Protein AF-A0A7S1MGS0-F1 (afdb_monomer_lite)

Secondary structure (DSSP, 8-state):
-PPTTEE--SSSPPEEPTTEE-SSTT----EE-TTTS-GGGEETBEEPTTEESGGG-EEPTTEEEETTEEEEPPPHHHHHHHHHHHHHHHHHHHHHHHHHHHHHHHHH-TT----SHHHHHHHHHHH--

Radius of gyration: 29.84 Å; chains: 1; bounding box: 66×18×78 Å

Organism: Neobodo designis (NCBI:txid312471)

Structure (mmCIF, N/CA/C/O backbone):
data_AF-A0A7S1MGS0-F1
#
_entry.id   AF-A0A7S1MGS0-F1
#
loop_
_atom_site.group_PDB
_atom_site.id
_atom_site.type_symbol
_atom_site.label_atom_id
_atom_site.label_alt_id
_atom_site.label_comp_id
_atom_site.label_asym_id
_atom_site.label_entity_id
_atom_site.label_seq_id
_atom_site.pdbx_PDB_ins_code
_atom_site.Cartn_x
_atom_site.Cartn_y
_atom_site.Cartn_z
_atom_site.occupancy
_atom_site.B_iso_or_equiv
_atom_site.auth_seq_id
_atom_site.auth_comp_id
_atom_site.auth_asym_id
_atom_site.auth_atom_id
_atom_site.pdbx_PDB_model_num
ATOM 1 N N . PRO A 1 1 ? 18.667 -0.341 -32.021 1.00 80.25 1 PRO A N 1
ATOM 2 C CA . PRO A 1 1 ? 17.885 0.813 -31.509 1.00 80.25 1 PRO A CA 1
ATOM 3 C C . PRO A 1 1 ? 17.299 0.430 -30.146 1.00 80.25 1 PRO A C 1
ATOM 5 O O . PRO A 1 1 ? 16.907 -0.726 -30.005 1.00 80.25 1 PRO A O 1
ATOM 8 N N . CYS A 1 2 ? 17.305 1.329 -29.156 1.00 85.12 2 CYS A N 1
ATOM 9 C CA . CYS A 1 2 ? 16.730 1.042 -27.835 1.00 85.12 2 CYS A CA 1
ATOM 10 C C . CYS A 1 2 ? 15.189 1.094 -27.918 1.00 85.12 2 CYS A C 1
ATOM 12 O O . CYS A 1 2 ? 14.675 1.986 -28.602 1.00 85.12 2 CYS A O 1
ATOM 14 N N . PRO A 1 3 ? 14.449 0.146 -27.312 1.00 89.06 3 PRO A N 1
ATOM 15 C CA . PRO A 1 3 ? 12.988 0.187 -27.295 1.00 89.06 3 PRO A CA 1
ATOM 16 C C . PRO A 1 3 ? 12.473 1.408 -26.512 1.00 89.06 3 PRO A C 1
ATOM 18 O O . PRO A 1 3 ? 13.163 1.896 -25.615 1.00 89.06 3 PRO A O 1
ATOM 21 N N . PRO A 1 4 ? 11.266 1.907 -26.829 1.00 89.75 4 PRO A N 1
ATOM 22 C CA . PRO A 1 4 ? 10.669 3.022 -26.102 1.00 89.75 4 PRO A CA 1
ATOM 23 C C . PRO A 1 4 ? 10.489 2.664 -24.622 1.00 89.75 4 PRO A C 1
ATOM 25 O O . PRO A 1 4 ? 10.052 1.561 -24.302 1.00 89.75 4 PRO A O 1
ATOM 28 N N . HIS A 1 5 ? 10.833 3.600 -23.735 1.00 88.69 5 HIS A N 1
ATOM 29 C CA . HIS A 1 5 ? 10.802 3.441 -22.273 1.00 88.69 5 HIS A CA 1
ATOM 30 C C . HIS A 1 5 ? 11.749 2.380 -21.691 1.00 88.69 5 HIS A C 1
ATOM 32 O O . HIS A 1 5 ? 11.647 2.023 -20.514 1.00 88.69 5 HIS A O 1
ATOM 38 N N . GLY A 1 6 ? 12.691 1.893 -22.503 1.00 88.69 6 GLY A N 1
ATOM 39 C CA . GLY A 1 6 ? 13.809 1.071 -22.065 1.00 88.69 6 GLY A CA 1
ATOM 40 C C . GLY A 1 6 ? 15.084 1.899 -21.915 1.00 88.69 6 GLY A C 1
ATOM 41 O O . GLY A 1 6 ? 15.401 2.734 -22.758 1.00 88.69 6 GLY A O 1
ATOM 42 N N . VAL A 1 7 ? 15.851 1.630 -20.863 1.00 89.62 7 VAL A N 1
ATOM 43 C CA . VAL A 1 7 ? 17.191 2.183 -20.652 1.00 89.62 7 VAL A CA 1
ATOM 44 C C . VAL A 1 7 ? 18.217 1.169 -21.155 1.00 89.62 7 VAL A C 1
ATOM 46 O O . VAL A 1 7 ? 18.286 0.041 -20.661 1.00 89.62 7 VAL A O 1
ATOM 49 N N . CYS A 1 8 ? 19.011 1.584 -22.144 1.00 87.94 8 CYS A N 1
ATOM 50 C CA . CYS A 1 8 ? 20.106 0.803 -22.714 1.00 87.94 8 CYS A CA 1
ATOM 51 C C . CYS A 1 8 ? 21.448 1.422 -22.299 1.00 87.94 8 CYS A C 1
ATOM 53 O O . CYS A 1 8 ? 21.906 2.387 -22.904 1.00 87.94 8 CYS A O 1
ATOM 55 N N . ASP A 1 9 ? 22.086 0.856 -21.281 1.00 85.94 9 ASP A N 1
ATOM 56 C CA . ASP A 1 9 ? 23.393 1.270 -20.746 1.00 85.94 9 ASP A CA 1
ATOM 57 C C . ASP A 1 9 ? 24.587 0.605 -21.464 1.00 85.94 9 ASP A C 1
ATOM 59 O O . ASP A 1 9 ? 25.740 0.787 -21.080 1.00 85.94 9 ASP A O 1
ATOM 63 N N . GLY A 1 10 ? 24.318 -0.169 -22.523 1.00 82.88 10 GLY A N 1
ATOM 64 C CA . GLY A 1 10 ? 25.321 -0.952 -23.248 1.00 82.88 10 GLY A CA 1
ATOM 65 C C . GLY A 1 10 ? 25.593 -2.329 -22.637 1.00 82.88 10 GLY A C 1
ATOM 66 O O . GLY A 1 10 ? 26.413 -3.075 -23.171 1.00 82.88 10 GLY A O 1
ATOM 67 N N . THR A 1 11 ? 24.899 -2.696 -21.555 1.00 83.81 11 THR A N 1
ATOM 68 C CA . THR A 1 11 ? 24.926 -4.054 -21.005 1.00 83.81 11 THR A CA 1
ATOM 69 C C . THR A 1 11 ? 23.938 -4.975 -21.728 1.00 83.81 11 THR A C 1
ATOM 71 O O . THR A 1 11 ? 23.123 -4.555 -22.550 1.00 83.81 11 THR A O 1
ATOM 74 N N . THR A 1 12 ? 23.984 -6.269 -21.403 1.00 81.62 12 THR A N 1
ATOM 75 C CA . THR A 1 12 ? 22.995 -7.257 -21.867 1.00 81.62 12 THR A CA 1
ATOM 76 C C . THR A 1 12 ? 21.658 -7.141 -21.121 1.00 81.62 12 THR A C 1
ATOM 78 O O . THR A 1 12 ? 20.698 -7.830 -21.469 1.00 81.62 12 THR A O 1
ATOM 81 N N . SER A 1 13 ? 21.579 -6.314 -20.070 1.00 81.12 13 SER A N 1
ATOM 82 C CA . SER A 1 13 ? 20.365 -6.140 -19.280 1.00 81.12 13 SER A CA 1
ATOM 83 C C . SER A 1 13 ? 19.584 -4.930 -19.776 1.00 81.12 13 SER A C 1
ATOM 85 O O . SER A 1 13 ? 20.079 -3.811 -19.786 1.00 81.12 13 SER A O 1
ATOM 87 N N . LEU A 1 14 ? 18.346 -5.161 -20.197 1.00 86.88 14 LEU A N 1
ATOM 88 C CA . LEU A 1 14 ? 17.430 -4.082 -20.533 1.00 86.88 14 LEU A CA 1
ATOM 89 C C . LEU A 1 14 ? 16.686 -3.668 -19.262 1.00 86.88 14 LEU A C 1
ATOM 91 O O . LEU A 1 14 ? 16.039 -4.516 -18.640 1.00 86.88 14 LEU A O 1
ATOM 95 N N . GLN A 1 15 ? 16.782 -2.398 -18.877 1.00 87.81 15 GLN A N 1
ATOM 96 C CA . GLN A 1 15 ? 16.080 -1.835 -17.719 1.00 87.81 15 GLN A CA 1
ATOM 97 C C . GLN A 1 15 ? 14.880 -1.013 -18.192 1.00 87.81 15 GLN A C 1
ATOM 99 O O . GLN A 1 15 ? 14.914 -0.468 -19.292 1.00 87.81 15 GLN A O 1
ATOM 104 N N . ALA A 1 16 ? 13.814 -0.928 -17.395 1.00 89.62 16 ALA A N 1
ATOM 105 C CA . ALA A 1 16 ? 12.737 0.018 -17.693 1.00 89.62 16 ALA A CA 1
ATOM 106 C C . ALA A 1 16 ? 13.088 1.412 -17.167 1.00 89.62 16 ALA A C 1
ATOM 108 O O . ALA A 1 16 ? 13.780 1.543 -16.154 1.00 89.62 16 ALA A O 1
ATOM 109 N N . GLU A 1 17 ? 12.564 2.446 -17.810 1.00 89.81 17 GLU A N 1
ATOM 110 C CA . GLU A 1 17 ? 12.544 3.788 -17.235 1.00 89.81 17 GLU A CA 1
ATOM 111 C C . GLU A 1 17 ? 11.716 3.823 -15.929 1.00 89.81 17 GLU A C 1
ATOM 113 O O . GLU A 1 17 ? 10.783 3.027 -15.755 1.00 89.81 17 GLU A O 1
ATOM 118 N N . PRO A 1 18 ? 12.022 4.740 -14.991 1.00 87.88 18 PRO A N 1
ATOM 119 C CA . PRO A 1 18 ? 11.191 4.960 -13.808 1.00 87.88 18 PRO A CA 1
ATOM 120 C C . PRO A 1 18 ? 9.725 5.227 -14.189 1.00 87.88 18 PRO A C 1
ATOM 122 O O . PRO A 1 18 ? 9.453 5.991 -15.114 1.00 87.88 18 PRO A O 1
ATOM 125 N N . GLY A 1 19 ? 8.777 4.597 -13.490 1.00 88.69 19 GLY A N 1
ATOM 126 C CA . GLY A 1 19 ? 7.346 4.695 -13.811 1.00 88.69 19 GLY A CA 1
ATOM 127 C C . GLY A 1 19 ? 6.839 3.719 -14.880 1.00 88.69 19 GLY A C 1
ATOM 128 O O . GLY A 1 19 ? 5.644 3.740 -15.199 1.00 88.69 19 GLY A O 1
ATOM 129 N N . TYR A 1 20 ? 7.707 2.845 -15.402 1.00 90.62 20 TYR A N 1
ATOM 130 C CA . TYR A 1 20 ? 7.343 1.779 -16.332 1.00 90.62 20 TYR A CA 1
ATOM 131 C C . TYR A 1 20 ? 7.629 0.389 -15.757 1.00 90.62 20 TYR A C 1
ATOM 133 O O . TYR A 1 20 ? 8.646 0.136 -15.112 1.00 90.62 20 TYR A O 1
ATOM 141 N N . TRP A 1 21 ? 6.712 -0.532 -16.035 1.00 91.44 21 TRP A N 1
ATOM 142 C CA . TRP A 1 21 ? 6.739 -1.935 -15.646 1.00 91.44 21 TRP A CA 1
ATOM 143 C C . TRP A 1 21 ? 6.866 -2.835 -16.874 1.00 91.44 21 TRP A C 1
ATOM 145 O O . TRP A 1 21 ? 6.412 -2.491 -17.970 1.00 91.44 21 TRP A O 1
ATOM 155 N N . ARG A 1 22 ? 7.433 -4.027 -16.681 1.00 90.44 22 ARG A N 1
ATOM 156 C CA . ARG A 1 22 ? 7.499 -5.069 -17.708 1.00 90.44 22 ARG A CA 1
ATOM 157 C C . ARG A 1 22 ? 7.216 -6.448 -17.123 1.00 90.44 22 ARG A C 1
ATOM 159 O O . ARG A 1 22 ? 7.528 -6.717 -15.970 1.00 90.44 22 ARG A O 1
ATOM 166 N N . SER A 1 23 ? 6.708 -7.350 -17.956 1.00 87.38 23 SER A N 1
ATOM 167 C CA . SER A 1 23 ? 6.374 -8.722 -17.548 1.00 87.38 23 SER A CA 1
ATOM 168 C C . SER A 1 23 ? 7.588 -9.592 -17.227 1.00 87.38 23 SER A C 1
ATOM 170 O O . SER A 1 23 ? 7.481 -10.539 -16.453 1.00 87.38 23 SER A O 1
ATOM 172 N N . GLY A 1 24 ? 8.749 -9.293 -17.811 1.00 85.31 24 GLY A N 1
ATOM 173 C CA . GLY A 1 24 ? 9.949 -10.085 -17.588 1.00 85.31 24 GLY A CA 1
ATOM 174 C C . GLY A 1 24 ? 11.208 -9.476 -18.186 1.00 85.31 24 GLY A C 1
ATOM 175 O O . GLY A 1 24 ? 11.162 -8.514 -18.954 1.00 85.31 24 GLY A O 1
ATOM 176 N N . SER A 1 25 ? 12.350 -10.086 -17.863 1.00 84.06 25 SER A N 1
ATOM 177 C CA . SER A 1 25 ? 13.685 -9.581 -18.211 1.00 84.06 25 SER A CA 1
ATOM 178 C C . SER A 1 25 ? 13.984 -9.510 -19.713 1.00 84.06 25 SER A C 1
ATOM 180 O O . SER A 1 25 ? 14.873 -8.768 -20.130 1.00 84.06 25 SER A O 1
ATOM 182 N N . ARG A 1 26 ? 13.224 -10.256 -20.522 1.00 85.56 26 ARG A N 1
ATOM 183 C CA . ARG A 1 26 ? 13.338 -10.317 -21.988 1.00 85.56 26 ARG A CA 1
ATOM 184 C C . ARG A 1 26 ? 12.222 -9.572 -22.728 1.00 85.56 26 ARG A C 1
ATOM 186 O O . ARG A 1 26 ? 12.255 -9.527 -23.952 1.00 85.56 26 ARG A O 1
ATOM 193 N N . SER A 1 27 ? 11.234 -9.027 -22.013 1.00 87.38 27 SER A N 1
ATOM 194 C CA . SER A 1 27 ? 10.171 -8.235 -22.638 1.00 87.38 27 SER A CA 1
ATOM 195 C C . SER A 1 27 ? 10.749 -6.927 -23.170 1.00 87.38 27 SER A C 1
ATOM 197 O O . SER A 1 27 ? 11.462 -6.232 -22.443 1.00 87.38 27 SER A O 1
ATOM 199 N N . LEU A 1 28 ? 10.423 -6.607 -24.424 1.00 87.38 28 LEU A N 1
ATOM 200 C CA . LEU A 1 28 ? 10.706 -5.314 -25.056 1.00 87.38 28 LEU A CA 1
ATOM 201 C C . LEU A 1 28 ? 9.507 -4.359 -24.974 1.00 87.38 28 LEU A C 1
ATOM 203 O O . LEU A 1 28 ? 9.598 -3.220 -25.424 1.00 87.38 28 LEU A O 1
ATOM 207 N N . GLU A 1 29 ? 8.393 -4.830 -24.412 1.00 90.06 29 GLU A N 1
ATOM 208 C CA . GLU A 1 29 ? 7.218 -4.017 -24.137 1.00 90.06 29 GLU A CA 1
ATOM 209 C C . GLU A 1 29 ? 7.249 -3.511 -22.698 1.00 90.06 29 GLU A C 1
ATOM 211 O O . GLU A 1 29 ? 7.429 -4.289 -21.750 1.00 90.06 29 GLU A O 1
ATOM 216 N N . PHE A 1 30 ? 7.029 -2.206 -22.569 1.00 90.69 30 PHE A N 1
ATOM 217 C CA . PHE A 1 30 ? 6.981 -1.476 -21.314 1.00 90.69 30 PHE A CA 1
ATOM 218 C C . PHE A 1 30 ? 5.617 -0.817 -21.167 1.00 90.69 30 PHE A C 1
ATOM 220 O O . PHE A 1 30 ? 5.103 -0.195 -22.096 1.00 90.69 30 PHE A O 1
ATOM 227 N N . TYR A 1 31 ? 5.042 -0.941 -19.979 1.00 90.25 31 TYR A N 1
ATOM 228 C CA . TYR A 1 31 ? 3.728 -0.412 -19.650 1.00 90.25 31 TYR A CA 1
ATOM 229 C C . TYR A 1 31 ? 3.866 0.611 -18.535 1.00 90.25 31 TYR A C 1
ATOM 231 O O . TYR A 1 31 ? 4.565 0.356 -17.559 1.00 90.25 31 TYR A O 1
ATOM 239 N N . SER A 1 32 ? 3.175 1.747 -18.637 1.00 89.62 32 SER A N 1
ATOM 240 C CA . SER A 1 32 ? 3.145 2.700 -17.526 1.00 89.62 32 SER A CA 1
ATOM 241 C C . SER A 1 32 ? 2.492 2.060 -16.300 1.00 89.62 32 SER A C 1
ATOM 243 O O . SER A 1 32 ? 1.477 1.360 -16.416 1.00 89.62 32 SER A O 1
ATOM 245 N N . CYS A 1 33 ? 3.061 2.305 -15.126 1.00 86.56 33 CYS A N 1
ATOM 246 C CA . CYS A 1 33 ? 2.520 1.835 -13.849 1.00 86.56 33 CYS A CA 1
ATOM 247 C C . CYS A 1 33 ? 1.271 2.624 -13.430 1.00 86.56 33 CYS A C 1
ATOM 249 O O . CYS A 1 33 ? 0.417 2.131 -12.697 1.00 86.56 33 CYS A O 1
ATOM 251 N N . GLN A 1 34 ? 1.097 3.816 -13.998 1.00 85.25 34 GLN A N 1
ATOM 252 C CA . GLN A 1 34 ? -0.096 4.630 -13.835 1.00 85.25 34 GLN A CA 1
ATOM 253 C C . GLN A 1 34 ? -1.090 4.347 -14.974 1.00 85.25 34 GLN A C 1
ATOM 255 O O . GLN A 1 34 ? -0.663 4.208 -16.124 1.00 85.25 34 GLN A O 1
ATOM 260 N N . PRO A 1 35 ? -2.418 4.289 -14.743 1.00 74.69 35 PRO A N 1
ATOM 261 C CA . PRO A 1 35 ? -3.179 3.951 -13.523 1.00 74.69 35 PRO A CA 1
ATOM 262 C C . PRO A 1 35 ? -3.280 2.413 -13.313 1.00 74.69 35 PRO A C 1
ATOM 264 O O . PRO A 1 35 ? -3.093 1.683 -14.298 1.00 74.69 35 PRO A O 1
ATOM 267 N N . PRO A 1 36 ? -3.637 1.891 -12.108 1.00 73.38 36 PRO A N 1
ATOM 268 C CA . PRO A 1 36 ? -4.408 2.537 -11.025 1.00 73.38 36 PRO A CA 1
ATOM 269 C C . PRO A 1 36 ? -3.609 3.118 -9.844 1.00 73.38 36 PRO A C 1
ATOM 271 O O . PRO A 1 36 ? -4.219 3.763 -8.992 1.00 73.38 36 PRO A O 1
ATOM 274 N N . HIS A 1 37 ? -2.295 2.904 -9.777 1.00 82.44 37 HIS A N 1
ATOM 275 C CA . HIS A 1 37 ? -1.430 3.437 -8.717 1.00 82.44 37 HIS A CA 1
ATOM 276 C C . HIS A 1 37 ? -0.530 4.562 -9.241 1.00 82.44 37 HIS A C 1
ATOM 278 O O . HIS A 1 37 ? -0.572 4.899 -10.427 1.00 82.44 37 HIS A O 1
ATOM 284 N N . SER A 1 38 ? 0.248 5.185 -8.354 1.00 82.38 38 SER A N 1
ATOM 285 C CA . SER A 1 38 ? 1.232 6.201 -8.739 1.00 82.38 38 SER A CA 1
ATOM 286 C C . SER A 1 38 ? 2.352 5.602 -9.599 1.00 82.38 38 SER A C 1
ATOM 288 O O . SER A 1 38 ? 2.641 4.405 -9.528 1.00 82.38 38 SER A O 1
ATOM 290 N N . ALA A 1 39 ? 3.023 6.433 -10.401 1.00 82.50 39 ALA A N 1
ATOM 291 C CA . ALA A 1 39 ? 4.232 6.036 -11.131 1.00 82.50 39 ALA A CA 1
ATOM 292 C C . ALA A 1 39 ? 5.334 5.477 -10.201 1.00 82.50 39 ALA A C 1
ATOM 294 O O . ALA A 1 39 ? 6.124 4.641 -10.625 1.00 82.50 39 ALA A O 1
ATOM 295 N N . ASP A 1 40 ? 5.322 5.855 -8.919 1.00 85.19 40 ASP A N 1
ATOM 296 C CA . ASP A 1 40 ? 6.252 5.367 -7.893 1.00 85.19 40 ASP A CA 1
ATOM 297 C C . ASP A 1 40 ? 5.963 3.933 -7.409 1.00 85.19 40 ASP A C 1
ATOM 299 O O . ASP A 1 40 ? 6.724 3.386 -6.607 1.00 85.19 40 ASP A O 1
ATOM 303 N N . SER A 1 41 ? 4.884 3.299 -7.883 1.00 86.06 41 SER A N 1
ATOM 304 C CA . SER A 1 41 ? 4.568 1.889 -7.590 1.00 86.06 41 SER A CA 1
ATOM 305 C C . SER A 1 41 ? 5.562 0.901 -8.210 1.00 86.06 41 SER A C 1
ATOM 307 O O . SER A 1 41 ? 5.597 -0.268 -7.821 1.00 86.06 41 SER A O 1
ATOM 309 N N . CYS A 1 42 ? 6.399 1.350 -9.149 1.00 87.94 42 CYS A N 1
ATOM 310 C CA . CYS A 1 42 ? 7.378 0.518 -9.829 1.00 87.94 42 CYS A CA 1
ATOM 311 C C . CYS A 1 42 ? 8.713 1.245 -10.039 1.00 87.94 42 CYS A C 1
ATOM 313 O O . CYS A 1 42 ? 8.771 2.453 -10.272 1.00 87.94 42 CYS A O 1
ATOM 315 N N . VAL A 1 43 ? 9.808 0.488 -9.993 1.00 87.06 43 VAL A N 1
ATOM 316 C CA . VAL A 1 43 ? 11.167 0.990 -10.217 1.00 87.06 43 VAL A CA 1
ATOM 317 C C . VAL A 1 43 ? 11.898 0.026 -11.142 1.00 87.06 43 VAL A C 1
ATOM 319 O O . VAL A 1 43 ? 11.900 -1.183 -10.915 1.00 87.06 43 VAL A O 1
ATOM 322 N N . ALA A 1 44 ? 12.511 0.561 -12.200 1.00 84.81 44 ALA A N 1
ATOM 323 C CA . ALA A 1 44 ? 13.309 -0.195 -13.170 1.00 84.81 44 ALA A CA 1
ATOM 324 C C . ALA A 1 44 ? 12.596 -1.420 -13.791 1.00 84.81 44 ALA A C 1
ATOM 326 O O . ALA A 1 44 ? 13.231 -2.391 -14.205 1.00 84.81 44 ALA A O 1
ATOM 327 N N . GLY A 1 45 ? 11.264 -1.392 -13.886 1.00 84.81 45 GLY A N 1
ATOM 328 C CA . GLY A 1 45 ? 10.485 -2.478 -14.481 1.00 84.81 45 GLY A CA 1
ATOM 329 C C . GLY A 1 45 ? 9.968 -3.512 -13.486 1.00 84.81 45 GLY A C 1
ATOM 330 O O . GLY A 1 45 ? 9.257 -4.420 -13.908 1.00 84.81 45 GLY A O 1
ATOM 331 N N . ALA A 1 46 ? 10.301 -3.380 -12.200 1.00 86.75 46 ALA A N 1
ATOM 332 C CA . ALA A 1 46 ? 9.821 -4.229 -11.114 1.00 86.75 46 ALA A CA 1
ATOM 333 C C . ALA A 1 46 ? 8.879 -3.455 -10.183 1.00 86.75 46 ALA A C 1
ATOM 335 O O . ALA A 1 46 ? 8.914 -2.225 -10.131 1.00 86.75 46 ALA A O 1
ATOM 336 N N . CYS A 1 47 ? 8.037 -4.177 -9.447 1.00 88.38 47 CYS A N 1
ATOM 337 C CA . CYS A 1 47 ? 7.159 -3.565 -8.457 1.00 88.38 47 CYS A CA 1
ATOM 338 C C . CYS A 1 47 ? 7.925 -3.173 -7.202 1.00 88.38 47 CYS A C 1
ATOM 340 O O . CYS A 1 47 ? 8.837 -3.877 -6.766 1.00 88.38 47 CYS A O 1
ATOM 342 N N . LYS A 1 48 ? 7.553 -2.022 -6.644 1.00 90.19 48 LYS A N 1
ATOM 343 C CA . LYS A 1 48 ? 8.033 -1.573 -5.344 1.00 90.19 48 LYS A CA 1
ATOM 344 C C . LYS A 1 48 ? 7.464 -2.482 -4.253 1.00 90.19 48 LYS A C 1
ATOM 346 O O . LYS A 1 48 ? 6.436 -3.130 -4.440 1.00 90.19 48 LYS A O 1
ATOM 351 N N . GLU A 1 49 ? 8.134 -2.511 -3.109 1.00 89.69 49 GLU A N 1
ATOM 352 C CA . GLU A 1 49 ? 7.644 -3.208 -1.922 1.00 89.69 49 GLU A CA 1
ATOM 353 C C . GLU A 1 49 ? 6.198 -2.802 -1.591 1.00 89.69 49 GLU A C 1
ATOM 355 O O . GLU A 1 49 ? 5.845 -1.621 -1.648 1.00 89.69 49 GLU A O 1
ATOM 360 N N . GLY A 1 50 ? 5.361 -3.796 -1.290 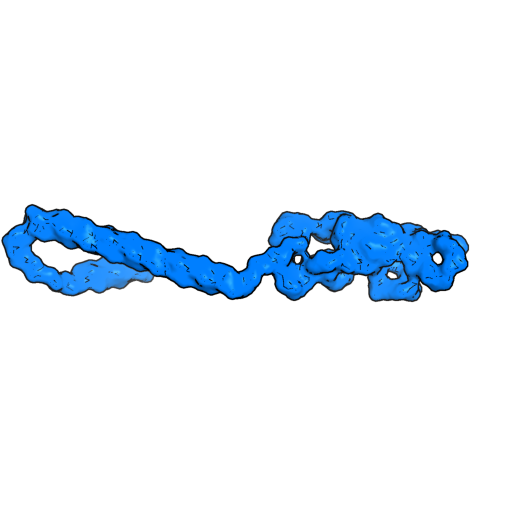1.00 89.06 50 GLY A N 1
ATOM 361 C CA . GLY A 1 50 ? 3.930 -3.610 -1.052 1.00 89.06 50 GLY A CA 1
ATOM 362 C C . GLY A 1 50 ? 3.047 -3.645 -2.301 1.00 89.06 50 GLY A C 1
ATOM 363 O O . GLY A 1 50 ? 1.825 -3.594 -2.165 1.00 89.06 50 GLY A O 1
ATOM 364 N N . TYR A 1 51 ? 3.625 -3.777 -3.499 1.00 91.44 51 TYR A N 1
ATOM 365 C CA . TYR A 1 51 ? 2.894 -3.908 -4.760 1.00 91.44 51 TYR A CA 1
ATOM 366 C C . TYR A 1 51 ? 3.255 -5.209 -5.482 1.00 91.44 51 TYR A C 1
ATOM 368 O O . TYR A 1 51 ? 4.406 -5.643 -5.497 1.00 91.44 51 TYR A O 1
ATOM 376 N N . GLU A 1 52 ? 2.274 -5.805 -6.146 1.00 90.75 52 GLU A N 1
ATOM 377 C CA . GLU A 1 52 ? 2.407 -7.040 -6.907 1.00 90.75 52 GLU A CA 1
ATOM 378 C C . GLU A 1 52 ? 1.502 -7.051 -8.152 1.00 90.75 52 GLU A C 1
ATOM 380 O O . GLU A 1 52 ? 0.737 -6.122 -8.431 1.00 90.75 52 GLU A O 1
ATOM 385 N N . GLY A 1 53 ? 1.610 -8.125 -8.934 1.00 88.38 53 GLY A N 1
ATOM 386 C CA . GLY A 1 53 ? 0.809 -8.325 -10.137 1.00 88.38 53 GLY A CA 1
ATOM 387 C C . GLY A 1 53 ? 1.299 -7.546 -11.361 1.00 88.38 53 GLY A C 1
ATOM 388 O O . GLY A 1 53 ? 2.348 -6.897 -11.372 1.00 88.38 53 GLY A O 1
ATOM 389 N N . ALA A 1 54 ? 0.531 -7.652 -12.446 1.00 87.62 54 ALA A N 1
ATOM 390 C CA . ALA A 1 54 ? 0.854 -6.975 -13.694 1.00 87.62 54 ALA A CA 1
ATOM 391 C C . ALA A 1 54 ? 0.733 -5.457 -13.522 1.00 87.62 54 ALA A C 1
ATOM 393 O O . ALA A 1 54 ? -0.263 -4.968 -12.994 1.00 87.62 54 ALA A O 1
ATOM 394 N N . ARG A 1 55 ? 1.745 -4.709 -13.975 1.00 89.00 55 ARG A N 1
ATOM 395 C CA . ARG A 1 55 ? 1.817 -3.244 -13.815 1.00 89.00 55 ARG A CA 1
ATOM 396 C C . ARG A 1 55 ? 1.718 -2.776 -12.356 1.00 89.00 55 ARG A C 1
ATOM 398 O O . ARG A 1 55 ? 1.340 -1.634 -12.123 1.00 89.00 55 ARG A O 1
ATOM 405 N N . CYS A 1 56 ? 2.037 -3.647 -11.393 1.00 89.38 56 CYS A N 1
ATOM 406 C CA . CYS A 1 56 ? 1.971 -3.337 -9.963 1.00 89.38 56 CYS A CA 1
ATOM 407 C C . CYS A 1 56 ? 0.576 -2.865 -9.530 1.00 89.38 56 CYS A C 1
ATOM 409 O O . CYS A 1 56 ? 0.434 -1.969 -8.704 1.00 89.38 56 CYS A O 1
ATOM 411 N N . SER A 1 57 ? -0.463 -3.438 -10.152 1.00 87.94 57 SER A N 1
ATOM 412 C CA . SER A 1 57 ? -1.859 -3.034 -9.971 1.00 87.94 57 SER A CA 1
ATOM 413 C C . SER A 1 57 ? -2.529 -3.627 -8.729 1.00 87.94 57 SER A C 1
ATOM 415 O O . SER A 1 57 ? -3.720 -3.399 -8.521 1.00 87.94 57 SER A O 1
ATOM 417 N N . VAL A 1 58 ? -1.819 -4.464 -7.974 1.00 89.69 58 VAL A N 1
ATOM 418 C CA . VAL A 1 58 ? -2.329 -5.188 -6.808 1.00 89.69 58 VAL A CA 1
ATOM 419 C C . VAL A 1 58 ? -1.437 -4.856 -5.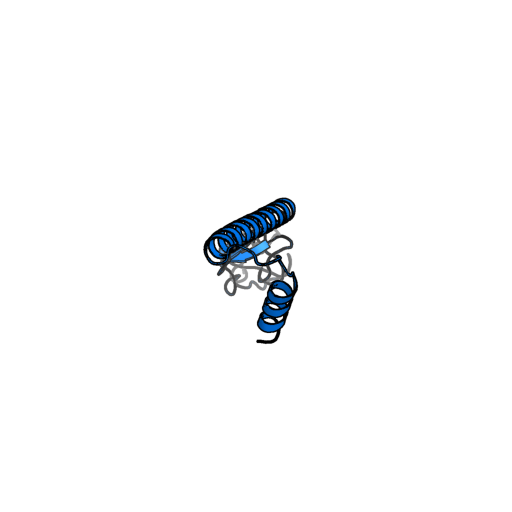614 1.00 89.69 58 VAL A C 1
ATOM 421 O O . VAL A 1 58 ? -0.231 -4.697 -5.775 1.00 89.69 58 VAL A O 1
ATOM 424 N N . CYS A 1 59 ? -2.019 -4.721 -4.423 1.00 90.75 59 CYS A N 1
ATOM 425 C CA . CYS A 1 59 ? -1.233 -4.603 -3.198 1.00 90.75 59 CYS A CA 1
ATOM 426 C C . CYS A 1 59 ? -0.777 -5.994 -2.760 1.00 90.75 59 CYS A C 1
ATOM 428 O O . CYS A 1 59 ? -1.589 -6.917 -2.752 1.00 90.75 59 CYS A O 1
ATOM 430 N N . ALA A 1 60 ? 0.494 -6.125 -2.394 1.00 92.00 60 ALA A N 1
ATOM 431 C CA . ALA A 1 60 ? 1.046 -7.374 -1.888 1.00 92.00 60 ALA A CA 1
ATOM 432 C C . ALA A 1 60 ? 0.370 -7.801 -0.576 1.00 92.00 60 ALA A C 1
ATOM 434 O O . ALA A 1 60 ? -0.285 -7.003 0.103 1.00 92.00 60 ALA A O 1
ATOM 435 N N . GLU A 1 61 ? 0.552 -9.064 -0.197 1.00 88.75 61 GLU A N 1
ATOM 436 C CA . GLU A 1 61 ? 0.043 -9.581 1.072 1.00 88.75 61 GLU A CA 1
ATOM 437 C C . GLU A 1 61 ? 0.524 -8.722 2.256 1.00 88.75 61 GLU A C 1
ATOM 439 O O . GLU A 1 61 ? 1.691 -8.338 2.343 1.00 88.75 61 GLU A O 1
ATOM 444 N N . GLY A 1 62 ? -0.400 -8.373 3.153 1.00 86.44 62 GLY A N 1
ATOM 445 C CA . GLY A 1 62 ? -0.123 -7.457 4.260 1.00 86.44 62 GLY A CA 1
ATOM 446 C C . GLY A 1 62 ? -0.163 -5.972 3.890 1.00 86.44 62 GLY A C 1
ATOM 447 O O . GLY A 1 62 ? 0.118 -5.153 4.757 1.00 86.44 62 GLY A O 1
ATOM 448 N N . TYR A 1 63 ? -0.540 -5.594 2.663 1.00 90.38 63 TYR A N 1
ATOM 449 C CA . TYR A 1 63 ? -0.765 -4.203 2.257 1.00 90.38 63 TYR A CA 1
ATOM 450 C C . TYR A 1 63 ? -2.218 -3.975 1.819 1.00 90.38 63 TYR A C 1
ATOM 452 O O . TYR A 1 63 ? -2.819 -4.767 1.097 1.00 90.38 63 TYR A O 1
ATOM 460 N N . GLY A 1 64 ? -2.790 -2.850 2.241 1.00 86.94 64 GLY A N 1
ATOM 461 C CA . GLY A 1 64 ? -4.132 -2.399 1.892 1.00 86.94 64 GLY A CA 1
ATOM 462 C C . GLY A 1 64 ? -4.107 -1.139 1.030 1.00 86.94 64 GLY A C 1
ATOM 463 O O . GLY A 1 64 ? -3.185 -0.325 1.099 1.00 86.94 64 GLY A O 1
ATOM 464 N N . ARG A 1 65 ? -5.150 -0.945 0.219 1.00 87.06 65 ARG A N 1
ATOM 465 C CA . ARG A 1 65 ? -5.250 0.215 -0.674 1.00 87.06 65 ARG A CA 1
ATOM 466 C C . ARG A 1 65 ? -5.755 1.450 0.072 1.00 87.06 65 ARG A C 1
ATOM 468 O O . ARG A 1 65 ? -6.892 1.467 0.537 1.00 87.06 65 ARG A O 1
ATOM 475 N N . THR A 1 66 ? -4.952 2.509 0.081 1.00 86.19 66 THR A N 1
ATOM 476 C CA . THR A 1 66 ? -5.322 3.837 0.586 1.00 86.19 66 THR A CA 1
ATOM 477 C C . THR A 1 66 ? -5.187 4.853 -0.548 1.00 86.19 66 THR A C 1
ATOM 479 O O . THR A 1 66 ? -4.098 5.314 -0.879 1.00 86.19 66 THR A O 1
ATOM 482 N N . GLY A 1 67 ? -6.304 5.188 -1.202 1.00 85.19 67 GLY A N 1
ATOM 483 C CA . GLY A 1 67 ? -6.300 6.084 -2.364 1.00 85.19 67 GLY A CA 1
ATOM 484 C C . GLY A 1 67 ? -5.610 5.464 -3.586 1.00 85.19 67 GLY A C 1
ATOM 485 O O . GLY A 1 67 ? -6.132 4.509 -4.167 1.00 85.19 67 GLY A O 1
ATOM 486 N N . LEU A 1 68 ? -4.466 6.029 -3.987 1.00 85.06 68 LEU A N 1
ATOM 487 C CA . LEU A 1 68 ? -3.636 5.555 -5.107 1.00 85.06 68 LEU A CA 1
ATOM 488 C C . LEU A 1 68 ? -2.418 4.739 -4.652 1.00 85.06 68 LEU A C 1
ATOM 490 O O . LEU A 1 68 ? -1.668 4.260 -5.499 1.00 85.06 68 LEU A O 1
ATOM 494 N N . GLU A 1 69 ? -2.232 4.538 -3.348 1.00 87.44 69 GLU A N 1
ATOM 495 C CA . GLU A 1 69 ? -1.065 3.847 -2.797 1.00 87.44 69 GLU A CA 1
ATOM 496 C C . GLU A 1 69 ? -1.463 2.597 -2.005 1.00 87.44 69 GLU A C 1
ATOM 498 O O . GLU A 1 69 ? -2.561 2.504 -1.448 1.00 87.44 69 GLU A O 1
ATOM 503 N N . CYS A 1 70 ? -0.558 1.624 -1.975 1.00 89.25 70 CYS A N 1
ATOM 504 C CA . CYS A 1 70 ? -0.617 0.465 -1.096 1.00 89.25 70 CYS A CA 1
ATOM 505 C C . CYS A 1 70 ? 0.164 0.779 0.183 1.00 89.25 70 CYS A C 1
ATOM 507 O O . CYS A 1 70 ? 1.343 1.128 0.134 1.00 89.25 70 CYS A O 1
ATOM 509 N N . VAL A 1 71 ? -0.504 0.666 1.326 1.00 89.19 71 VAL A N 1
ATOM 510 C CA . VAL A 1 71 ? 0.049 0.944 2.657 1.00 89.19 71 VAL A CA 1
ATOM 511 C C . VAL A 1 71 ? 0.018 -0.344 3.465 1.00 89.19 71 VAL A C 1
ATOM 513 O O . VAL A 1 71 ? -0.946 -1.099 3.360 1.00 89.19 71 VAL A O 1
ATOM 516 N N . ALA A 1 72 ? 1.051 -0.598 4.267 1.00 88.88 72 ALA A N 1
ATOM 517 C CA . ALA A 1 72 ? 1.096 -1.775 5.126 1.00 88.88 72 ALA A CA 1
ATOM 518 C C . ALA A 1 72 ? -0.125 -1.808 6.061 1.00 88.88 72 ALA A C 1
ATOM 520 O O . ALA A 1 72 ? -0.477 -0.810 6.700 1.00 88.88 72 ALA A O 1
ATOM 521 N N . CYS A 1 73 ? -0.787 -2.956 6.121 1.00 84.81 73 CYS A N 1
ATOM 522 C CA . CYS A 1 73 ? -1.822 -3.227 7.096 1.00 84.81 73 CYS A CA 1
ATOM 523 C C . CYS A 1 73 ? -1.188 -3.257 8.495 1.00 84.81 73 CYS A C 1
ATOM 525 O O . CYS A 1 73 ? -0.092 -3.794 8.655 1.00 84.81 73 CYS A O 1
ATOM 527 N N . PRO A 1 74 ? -1.859 -2.700 9.516 1.00 79.94 74 PRO A N 1
ATOM 528 C CA . PRO A 1 74 ? -1.385 -2.823 10.887 1.00 79.94 74 PRO A CA 1
ATOM 529 C C . PRO A 1 74 ? -1.319 -4.300 11.289 1.00 79.94 74 PRO A C 1
ATOM 531 O O . PRO A 1 74 ? -2.187 -5.084 10.893 1.00 79.94 74 PRO A O 1
ATOM 534 N N . ASP A 1 75 ? -0.315 -4.657 12.092 1.00 78.94 75 ASP A N 1
ATOM 535 C CA . ASP A 1 75 ? -0.119 -6.033 12.544 1.00 78.94 75 ASP A CA 1
ATOM 536 C C . ASP A 1 75 ? -1.409 -6.600 13.164 1.00 78.94 75 ASP A C 1
ATOM 538 O O . ASP A 1 75 ? -2.078 -5.916 13.956 1.00 78.94 75 ASP A O 1
ATOM 542 N N . PRO A 1 76 ? -1.764 -7.863 12.864 1.00 68.50 76 PRO A N 1
ATOM 543 C CA . PRO A 1 76 ? -2.984 -8.485 13.379 1.00 68.50 76 PRO A CA 1
ATOM 544 C C . PRO A 1 76 ? -3.012 -8.510 14.915 1.00 68.50 76 PRO A C 1
ATOM 546 O O . PRO A 1 76 ? -4.087 -8.462 15.519 1.00 68.50 76 PRO A O 1
ATOM 549 N N . GLU A 1 77 ? -1.836 -8.509 15.550 1.00 70.88 77 GLU A N 1
ATOM 550 C CA . GLU A 1 77 ? -1.683 -8.434 17.001 1.00 70.88 77 GLU A CA 1
ATOM 551 C C . GLU A 1 77 ? -2.223 -7.124 17.594 1.00 70.88 77 GLU A C 1
ATOM 553 O O . GLU A 1 77 ? -2.929 -7.119 18.599 1.00 70.88 77 GLU A O 1
ATOM 558 N N . TRP A 1 78 ? -1.982 -5.994 16.937 1.00 72.75 78 TRP A N 1
ATOM 559 C CA . TRP A 1 78 ? -2.512 -4.712 17.397 1.00 72.75 78 TRP A CA 1
ATOM 560 C C . TRP A 1 78 ? -4.016 -4.588 17.162 1.00 72.75 78 TRP A C 1
ATOM 562 O O . TRP A 1 78 ? -4.722 -3.963 17.958 1.00 72.75 78 TRP A O 1
ATOM 572 N N . SER A 1 79 ? -4.520 -5.225 16.104 1.00 75.56 79 SER A N 1
ATOM 573 C CA . SER A 1 79 ? -5.942 -5.202 15.764 1.00 75.56 79 SER A CA 1
ATOM 574 C C . SER A 1 79 ? -6.802 -5.926 16.809 1.00 75.56 79 SER A C 1
ATOM 576 O O . SER A 1 79 ? -7.822 -5.383 17.241 1.00 75.56 79 SER A O 1
ATOM 578 N N . TRP A 1 80 ? -6.379 -7.103 17.298 1.00 80.62 80 TRP A N 1
ATOM 579 C CA . TRP A 1 80 ? -7.150 -7.821 18.326 1.00 80.62 80 TRP A CA 1
ATOM 580 C C . TRP A 1 80 ? -7.143 -7.091 19.671 1.00 80.62 80 TRP A C 1
ATOM 582 O O . TRP A 1 80 ? -8.178 -7.039 20.335 1.00 80.62 80 TRP A O 1
ATOM 592 N N . ILE A 1 81 ? -6.015 -6.484 20.055 1.00 85.94 81 ILE A N 1
ATOM 593 C CA . ILE A 1 81 ? -5.904 -5.712 21.300 1.00 85.94 81 ILE A CA 1
ATOM 594 C C . ILE A 1 81 ? -6.873 -4.531 21.265 1.00 85.94 81 ILE A C 1
ATOM 596 O O . ILE A 1 81 ? -7.650 -4.344 22.203 1.00 85.94 81 ILE A O 1
ATOM 600 N N . LEU A 1 82 ? -6.874 -3.764 20.169 1.00 86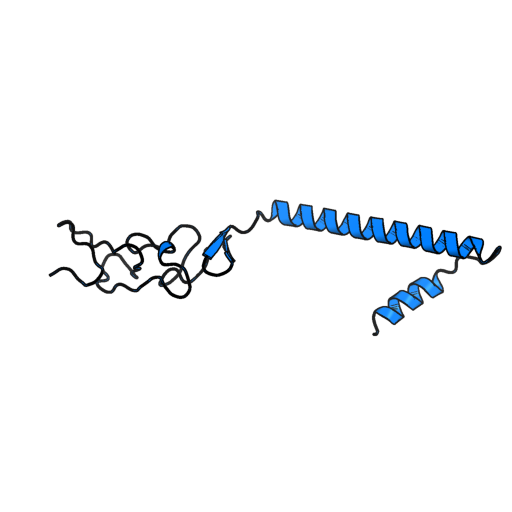.56 82 LEU A N 1
ATOM 601 C CA . LEU A 1 82 ? -7.806 -2.652 19.972 1.00 86.56 82 LEU A CA 1
ATOM 602 C C . LEU A 1 82 ? -9.261 -3.117 20.053 1.00 86.56 82 LEU A C 1
ATOM 604 O O . LEU A 1 82 ? -10.045 -2.517 20.785 1.00 86.56 82 LEU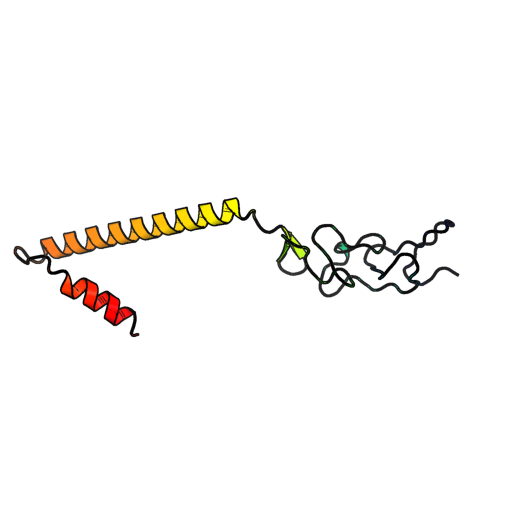 A O 1
ATOM 608 N N . LEU A 1 83 ? -9.605 -4.215 19.377 1.00 88.25 83 LEU A N 1
ATOM 609 C CA . LEU A 1 83 ? -10.957 -4.774 19.393 1.00 88.25 83 LEU A CA 1
ATOM 610 C C . LEU A 1 83 ? -11.395 -5.147 20.815 1.00 88.25 83 LEU A C 1
ATOM 612 O O . LEU A 1 83 ? -12.482 -4.757 21.246 1.00 88.25 83 LEU A O 1
ATOM 616 N N . VAL A 1 84 ? -10.545 -5.849 21.571 1.00 92.44 84 VAL A N 1
ATOM 617 C CA . VAL A 1 84 ? -10.839 -6.249 22.956 1.00 92.44 84 VAL A CA 1
ATOM 618 C C . VAL A 1 84 ? -11.000 -5.029 23.862 1.00 92.44 84 VAL A C 1
ATOM 620 O O . VAL A 1 84 ? -11.962 -4.961 24.628 1.00 92.44 84 VAL A O 1
ATOM 623 N N . ILE A 1 85 ? -10.115 -4.035 23.753 1.00 94.12 85 ILE A N 1
ATOM 624 C CA . ILE A 1 85 ? -10.205 -2.794 24.535 1.00 94.12 85 ILE A CA 1
ATOM 625 C C . ILE A 1 85 ? -11.507 -2.052 24.219 1.00 94.12 85 ILE A C 1
ATOM 627 O O . ILE A 1 85 ? -12.216 -1.638 25.139 1.00 94.12 85 ILE A O 1
ATOM 631 N N . THR A 1 86 ? -11.862 -1.912 22.939 1.00 93.31 86 THR A N 1
ATOM 632 C CA . THR A 1 86 ? -13.116 -1.272 22.527 1.00 93.31 86 THR A CA 1
ATOM 633 C C . THR A 1 86 ? -14.333 -2.036 23.052 1.00 93.31 86 THR A C 1
ATOM 635 O O . THR A 1 86 ? -15.259 -1.415 23.572 1.00 93.31 86 THR A O 1
ATOM 638 N N . ALA A 1 87 ? -14.325 -3.371 23.007 1.00 94.00 87 ALA A N 1
ATOM 639 C CA . ALA A 1 87 ? -15.410 -4.192 23.543 1.00 94.00 87 ALA A CA 1
ATOM 640 C C . ALA A 1 87 ? -15.581 -4.018 25.064 1.00 94.00 87 ALA A C 1
ATOM 642 O O . ALA A 1 87 ? -16.703 -3.833 25.543 1.00 94.00 87 ALA A O 1
ATOM 643 N N . ILE A 1 88 ? -14.480 -4.009 25.825 1.00 95.88 88 ILE A N 1
ATOM 644 C CA . ILE A 1 88 ? -14.496 -3.765 27.277 1.00 95.88 88 ILE A CA 1
ATOM 645 C C . ILE A 1 88 ? -15.012 -2.357 27.581 1.00 95.88 88 ILE A C 1
ATOM 647 O O . ILE A 1 88 ? -15.836 -2.187 28.480 1.00 95.88 88 ILE A O 1
ATOM 651 N N . PHE A 1 89 ? -14.571 -1.349 26.826 1.00 95.81 89 PHE A N 1
ATOM 652 C CA . PHE A 1 89 ? -15.025 0.028 26.999 1.00 95.81 89 PHE A CA 1
ATOM 653 C C . PHE A 1 89 ? -16.536 0.160 26.769 1.00 95.81 89 PHE A C 1
ATOM 655 O O . PHE A 1 89 ? -17.236 0.741 27.599 1.00 95.81 89 PHE A O 1
ATOM 662 N N . ILE A 1 90 ? -17.062 -0.441 25.697 1.00 94.69 90 ILE A N 1
ATOM 663 C CA . ILE A 1 90 ? -18.503 -0.461 25.413 1.00 94.69 90 ILE A CA 1
ATOM 664 C C . ILE A 1 90 ? -19.263 -1.154 26.549 1.00 94.69 90 ILE A C 1
ATOM 666 O O . ILE A 1 90 ? -20.245 -0.603 27.045 1.00 94.69 90 ILE A O 1
ATOM 670 N N . LEU A 1 91 ? -18.797 -2.318 27.014 1.00 94.94 91 LEU A N 1
ATOM 671 C CA . LEU A 1 91 ? -19.404 -3.021 28.149 1.00 94.94 91 LEU A CA 1
ATOM 672 C C . LEU A 1 91 ? -19.411 -2.164 29.420 1.00 94.94 91 LEU A C 1
ATOM 674 O O . LEU A 1 91 ? -20.434 -2.089 30.097 1.00 94.94 91 LEU A O 1
ATOM 678 N N . ALA A 1 92 ? -18.311 -1.477 29.731 1.00 94.31 92 ALA A N 1
ATOM 679 C CA . ALA A 1 92 ? -18.220 -0.597 30.892 1.00 94.31 92 ALA A CA 1
ATOM 680 C C . ALA A 1 92 ? -19.205 0.579 30.801 1.00 94.31 92 ALA A C 1
ATOM 682 O O . ALA A 1 92 ? -19.892 0.884 31.779 1.00 94.31 92 ALA A O 1
ATOM 683 N N . VAL A 1 93 ? -19.330 1.201 29.625 1.00 94.12 93 VAL A N 1
ATOM 684 C CA . VAL A 1 93 ? -20.308 2.269 29.373 1.00 94.12 93 VAL A CA 1
ATOM 685 C C . VAL A 1 93 ? -21.733 1.742 29.523 1.00 94.12 93 VAL A C 1
ATOM 687 O O . VAL A 1 93 ? -22.541 2.365 30.210 1.00 94.12 93 VAL A O 1
ATOM 690 N N . LEU A 1 94 ? -22.047 0.576 28.956 1.00 92.25 94 LEU A N 1
ATOM 691 C CA . LEU A 1 94 ? -23.366 -0.045 29.092 1.00 92.25 94 LEU A CA 1
ATOM 692 C C . LEU A 1 94 ? -23.698 -0.344 30.556 1.00 92.25 94 LEU A C 1
ATOM 694 O O . LEU A 1 94 ? -24.779 0.013 31.018 1.00 92.25 94 LEU A O 1
ATOM 698 N N . LEU A 1 95 ? -22.767 -0.928 31.313 1.00 92.31 95 LEU A N 1
ATOM 699 C CA . LEU A 1 95 ? -22.946 -1.188 32.744 1.00 92.31 95 LEU A CA 1
ATOM 700 C C . LEU A 1 95 ? -23.155 0.110 33.529 1.00 92.31 95 LEU A C 1
ATOM 702 O O . LEU A 1 95 ? -24.061 0.187 34.359 1.00 92.31 95 LEU A O 1
ATOM 706 N N . PHE A 1 96 ? -22.370 1.149 33.240 1.00 92.00 96 PHE A N 1
ATOM 707 C CA . PHE A 1 96 ? -22.523 2.463 33.857 1.00 92.00 96 PHE A CA 1
ATOM 708 C C . PHE A 1 96 ? -23.907 3.067 33.580 1.00 92.00 96 PHE A C 1
ATOM 710 O O . PHE A 1 96 ? -24.583 3.512 34.513 1.00 92.00 96 PHE A O 1
ATOM 717 N N . LEU A 1 97 ? -24.364 3.034 32.325 1.00 88.31 97 LEU A N 1
ATOM 718 C CA . LEU A 1 97 ? -25.688 3.518 31.927 1.00 88.31 97 LEU A CA 1
ATOM 719 C C . LEU A 1 97 ? -26.807 2.705 32.586 1.00 88.31 97 LEU A C 1
ATOM 721 O O . LEU A 1 97 ? -27.768 3.288 33.088 1.00 88.31 97 LEU A O 1
ATOM 725 N N . VAL A 1 98 ? -26.667 1.380 32.662 1.00 88.94 98 VAL A N 1
ATOM 726 C CA . VAL A 1 98 ? -27.624 0.495 33.338 1.00 88.94 98 VAL A CA 1
ATOM 727 C C . VAL A 1 98 ? -27.713 0.841 34.824 1.00 88.94 98 VAL A C 1
ATOM 729 O O . VAL A 1 98 ? -28.815 1.073 35.318 1.00 88.94 98 VAL A O 1
ATOM 732 N N . ILE A 1 99 ? -26.589 0.975 35.533 1.00 83.94 99 ILE A N 1
ATOM 733 C CA . ILE A 1 99 ? -26.569 1.348 36.958 1.00 83.94 99 ILE A CA 1
ATOM 734 C C . ILE A 1 99 ? -27.217 2.719 37.175 1.00 83.94 99 ILE A C 1
ATOM 736 O O . ILE A 1 99 ? -28.046 2.874 38.073 1.00 83.94 99 ILE A O 1
ATOM 740 N N . LYS A 1 100 ? -26.886 3.709 36.340 1.00 83.06 100 LYS A N 1
ATOM 741 C CA . LYS A 1 100 ? -27.485 5.048 36.415 1.00 83.06 100 LYS A CA 1
ATOM 742 C C . LYS A 1 100 ? -28.990 5.017 36.149 1.00 83.06 100 LYS A C 1
ATOM 744 O O . LYS A 1 100 ? -29.734 5.647 36.895 1.00 83.06 100 LYS A O 1
ATOM 749 N N . SER A 1 101 ? -29.440 4.251 35.154 1.00 80.50 101 SER A N 1
ATOM 750 C CA . SER A 1 101 ? -30.863 4.100 34.826 1.00 80.50 101 SER A CA 1
ATOM 751 C C . SER A 1 101 ? -31.651 3.419 35.946 1.00 80.50 101 SER A C 1
ATOM 753 O O . SER A 1 101 ? -32.749 3.859 36.278 1.00 80.50 101 SER A O 1
ATOM 755 N N . ILE A 1 102 ? -31.068 2.399 36.585 1.00 78.06 102 ILE A N 1
ATOM 756 C CA . ILE A 1 102 ? -31.676 1.724 37.729 1.00 78.06 102 ILE A CA 1
ATOM 757 C C . ILE A 1 102 ? -31.752 2.693 38.899 1.00 78.06 102 ILE A C 1
ATOM 759 O O . ILE A 1 102 ? -32.833 2.876 39.427 1.00 78.06 102 ILE A O 1
ATOM 763 N N . ASN A 1 103 ? -30.658 3.362 39.271 1.00 72.81 103 ASN A N 1
ATOM 764 C CA . ASN A 1 103 ? -30.651 4.272 40.419 1.00 72.81 103 ASN A CA 1
ATOM 765 C C . ASN A 1 103 ? -31.641 5.436 40.256 1.00 72.81 103 ASN A C 1
ATOM 767 O O . ASN A 1 103 ? -32.313 5.785 41.222 1.00 72.81 103 ASN A O 1
ATOM 771 N N . ALA A 1 104 ? -31.778 5.983 39.044 1.00 66.38 104 ALA A N 1
ATOM 772 C CA . ALA A 1 104 ? -32.794 6.989 38.733 1.00 66.38 104 ALA A CA 1
ATOM 773 C C . ALA A 1 104 ? -34.229 6.424 38.794 1.00 66.38 104 ALA A C 1
ATOM 775 O O . ALA A 1 104 ? -35.153 7.118 39.216 1.00 66.38 104 ALA A O 1
ATOM 776 N N . GLY A 1 105 ? -34.422 5.158 38.412 1.00 58.53 105 GLY A N 1
ATOM 777 C CA . GLY A 1 105 ? -35.705 4.460 38.528 1.00 58.53 105 GLY A CA 1
ATOM 778 C C . GLY A 1 105 ? -36.075 4.101 39.972 1.00 58.53 105 GLY A C 1
ATOM 779 O O . GLY A 1 105 ? -37.234 4.236 40.358 1.00 58.53 105 GLY A O 1
ATOM 780 N N . THR A 1 106 ? -35.105 3.708 40.802 1.00 55.50 106 THR A N 1
ATOM 781 C CA . THR A 1 106 ? -35.328 3.330 42.207 1.00 55.50 106 THR A CA 1
ATOM 782 C C . THR A 1 106 ? -35.723 4.533 43.065 1.00 55.50 106 THR A C 1
ATOM 784 O O . THR A 1 106 ? -36.516 4.381 43.988 1.00 55.50 106 THR A O 1
ATOM 787 N N . THR A 1 107 ? -35.235 5.742 42.753 1.00 53.69 107 THR A N 1
ATOM 788 C CA . THR A 1 107 ? -35.686 6.974 43.429 1.00 53.69 107 THR A CA 1
ATOM 789 C C . THR A 1 107 ? -37.090 7.409 43.011 1.00 53.69 107 THR A C 1
ATOM 791 O O . THR A 1 107 ? -37.726 8.159 43.744 1.00 53.69 107 THR A O 1
ATOM 794 N N . ALA A 1 108 ? -37.589 6.937 41.864 1.00 55.38 108 ALA A N 1
ATOM 795 C CA . ALA A 1 108 ? -38.940 7.229 41.390 1.00 55.38 108 ALA A CA 1
ATOM 796 C C . ALA A 1 108 ? -40.008 6.246 41.920 1.00 55.38 108 ALA A C 1
ATOM 798 O O . ALA A 1 108 ? -41.188 6.583 41.889 1.00 55.38 108 ALA A O 1
ATOM 799 N N . LEU A 1 109 ? -39.633 5.053 42.412 1.00 49.62 109 LEU A N 1
ATOM 800 C CA . LEU A 1 109 ? -40.577 4.018 42.869 1.00 49.62 109 LEU A CA 1
ATOM 801 C C . LEU A 1 109 ? -40.056 3.278 44.126 1.00 49.62 109 LEU A C 1
ATOM 803 O O . LEU A 1 109 ? -39.381 2.251 43.995 1.00 49.62 109 LEU A O 1
ATOM 807 N N . PRO A 1 110 ? -40.376 3.734 45.356 1.00 42.66 110 PRO A N 1
ATOM 808 C CA . PRO A 1 110 ? -40.039 2.999 46.571 1.00 42.66 110 PRO A CA 1
ATOM 809 C C . PRO A 1 110 ? -40.908 1.730 46.657 1.00 42.66 110 PRO A C 1
ATOM 811 O O . PRO A 1 110 ? -42.062 1.792 47.069 1.00 42.66 110 PRO A O 1
ATOM 814 N N . GLY A 1 111 ? -40.372 0.574 46.240 1.00 56.25 111 GLY A N 1
ATOM 815 C CA . GLY A 1 111 ? -40.987 -0.741 46.502 1.00 56.25 111 GLY A CA 1
ATOM 816 C C . GLY A 1 111 ? -41.175 -1.714 45.327 1.00 56.25 111 GLY A C 1
ATOM 817 O O . GLY A 1 111 ? -41.778 -2.766 45.529 1.00 56.25 111 GLY A O 1
ATOM 818 N N . GLN A 1 112 ? -40.680 -1.438 44.116 1.00 51.72 112 GLN A N 1
ATOM 819 C CA . GLN A 1 112 ? -40.805 -2.380 42.988 1.00 51.72 112 GLN A CA 1
ATOM 820 C C . GLN A 1 112 ? -39.655 -3.404 42.960 1.00 51.72 112 GLN A C 1
ATOM 822 O O . GLN A 1 112 ? -38.484 -3.045 42.820 1.00 51.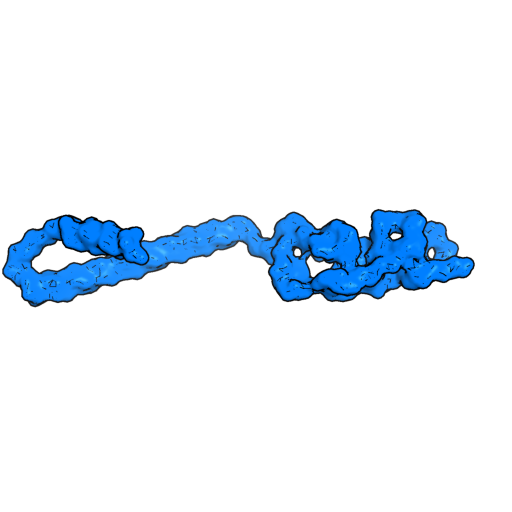72 112 GLN A O 1
ATOM 827 N N . LYS A 1 113 ? -39.994 -4.698 43.086 1.00 49.59 113 LYS A N 1
ATOM 828 C CA . LYS A 1 113 ? -39.071 -5.814 42.830 1.00 49.59 113 LYS A CA 1
ATOM 829 C C . LYS A 1 113 ? -38.539 -5.700 41.401 1.00 49.59 113 LYS A C 1
ATOM 831 O O . LYS A 1 113 ? -39.278 -5.413 40.466 1.00 49.59 113 LYS A O 1
ATOM 836 N N . LYS A 1 114 ? -37.231 -5.894 41.253 1.00 54.97 114 LYS A N 1
ATOM 837 C CA . LYS A 1 114 ? -36.500 -5.738 39.995 1.00 54.97 114 LYS A CA 1
ATOM 838 C C . LYS A 1 114 ? -36.782 -6.936 39.083 1.00 54.97 114 LYS A C 1
ATOM 840 O O . LYS A 1 114 ? -35.950 -7.831 38.963 1.00 54.97 114 LYS A O 1
ATOM 845 N N . ASP A 1 115 ? -37.965 -6.977 38.485 1.00 60.59 115 ASP A N 1
ATOM 846 C CA . ASP A 1 115 ? -38.309 -8.033 37.540 1.00 60.59 115 ASP A CA 1
ATOM 847 C C . ASP A 1 115 ? -37.502 -7.830 36.255 1.00 60.59 115 ASP A C 1
ATOM 849 O O . ASP A 1 115 ? -37.433 -6.734 35.708 1.00 60.59 115 ASP A O 1
ATOM 853 N N . ILE A 1 116 ? -36.833 -8.894 35.809 1.00 65.06 116 ILE A N 1
ATOM 854 C CA . ILE A 1 116 ? -35.911 -8.948 34.656 1.00 65.06 116 ILE A CA 1
ATOM 855 C C . ILE A 1 116 ? -36.672 -8.871 33.312 1.00 65.06 116 ILE A C 1
ATOM 857 O O . ILE A 1 116 ? -36.100 -8.573 32.261 1.00 65.06 116 ILE A O 1
ATOM 861 N N . LEU A 1 117 ? -37.994 -9.058 33.357 1.00 64.44 117 LEU A N 1
ATOM 862 C CA . LEU A 1 117 ? -38.910 -9.099 32.219 1.00 64.44 117 LEU A CA 1
ATOM 863 C C . LEU A 1 117 ? -38.893 -7.858 31.290 1.00 64.44 117 LEU A C 1
ATOM 865 O O . LEU A 1 117 ? -38.831 -8.045 30.076 1.00 64.44 117 LEU A O 1
ATOM 869 N N . PRO A 1 118 ? -38.888 -6.597 31.771 1.00 70.31 118 PRO A N 1
ATOM 870 C CA . PRO A 1 118 ? -38.911 -5.423 30.904 1.00 70.31 118 PRO A CA 1
ATOM 871 C C . PRO A 1 118 ? -37.563 -5.175 30.209 1.00 70.31 118 PRO A C 1
ATOM 873 O O . PRO A 1 118 ? -37.536 -4.547 29.152 1.00 70.31 118 PRO A O 1
ATOM 876 N N . ILE A 1 119 ? -36.451 -5.681 30.761 1.00 70.50 119 ILE A N 1
ATOM 877 C CA . ILE A 1 119 ? -35.111 -5.575 30.159 1.00 70.50 119 ILE A CA 1
ATOM 878 C C . ILE A 1 119 ? -35.012 -6.514 28.951 1.00 70.50 119 ILE A C 1
ATOM 880 O O . ILE A 1 119 ? -34.625 -6.082 27.866 1.00 70.50 119 ILE A O 1
ATOM 884 N N . VAL A 1 120 ? -35.435 -7.773 29.114 1.00 74.50 120 VAL A N 1
ATOM 885 C CA . VAL A 1 120 ? -35.482 -8.755 28.017 1.00 74.50 120 VAL A CA 1
ATOM 886 C C . VAL A 1 120 ? -36.485 -8.326 26.945 1.00 74.50 120 VAL A C 1
ATOM 888 O O . VAL A 1 120 ? -36.170 -8.374 25.760 1.00 74.50 120 VAL A O 1
ATOM 891 N N . CYS A 1 121 ? -37.653 -7.818 27.349 1.00 70.38 121 CYS A N 1
ATOM 892 C CA . CYS A 1 121 ? -38.669 -7.345 26.412 1.00 70.38 121 CYS A CA 1
ATOM 893 C C . CYS A 1 121 ? -38.166 -6.159 25.568 1.00 70.38 121 CYS A C 1
ATOM 895 O O . CYS A 1 121 ? -38.350 -6.151 24.356 1.00 70.38 121 CYS A O 1
ATOM 897 N N . LYS A 1 122 ? -37.435 -5.201 26.160 1.00 74.12 122 LYS A N 1
ATOM 898 C CA . LYS A 1 122 ? -36.818 -4.096 25.403 1.00 74.12 122 LYS A CA 1
ATOM 899 C C . LYS A 1 122 ? -35.717 -4.553 24.446 1.00 74.12 122 LYS A C 1
ATOM 901 O O . LYS A 1 122 ? -35.644 -4.022 23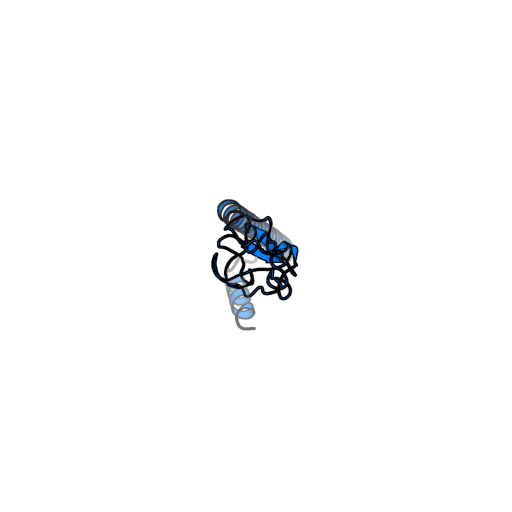.345 1.00 74.12 122 LYS A O 1
ATOM 906 N N . MET A 1 123 ? -34.882 -5.519 24.836 1.00 75.12 123 MET A N 1
ATOM 907 C CA . MET A 1 123 ? -33.865 -6.073 23.931 1.00 75.12 123 MET A CA 1
ATOM 908 C C . MET A 1 123 ? -34.498 -6.789 22.733 1.00 75.12 123 MET A C 1
ATOM 910 O O . MET A 1 123 ? -34.046 -6.591 21.611 1.00 75.12 123 MET A O 1
ATOM 914 N N . LEU A 1 124 ? -35.569 -7.560 22.950 1.00 72.75 124 LEU A N 1
ATOM 915 C CA . LEU A 1 124 ? -36.294 -8.237 21.870 1.00 72.75 124 LEU A CA 1
ATOM 916 C C . LEU A 1 124 ? -37.011 -7.244 20.950 1.00 72.75 124 LEU A C 1
ATOM 918 O O . LEU A 1 124 ? -36.898 -7.353 19.734 1.00 72.75 124 LEU A O 1
ATOM 922 N N . LEU A 1 125 ? -37.691 -6.244 21.514 1.00 78.12 125 LEU A N 1
ATOM 923 C CA . LEU A 1 125 ? -38.383 -5.218 20.729 1.00 78.12 125 LEU A CA 1
ATOM 924 C C . LEU A 1 125 ? -37.418 -4.399 19.860 1.00 78.12 125 LEU A C 1
ATOM 926 O O . LEU A 1 125 ? -37.775 -4.043 18.746 1.00 78.12 125 LEU A O 1
ATOM 930 N N . ASN A 1 126 ? -36.194 -4.152 20.335 1.00 67.31 126 ASN A N 1
ATOM 931 C CA . ASN A 1 126 ? -35.179 -3.406 19.586 1.00 67.31 126 ASN A CA 1
ATOM 932 C C . ASN A 1 126 ? -34.449 -4.257 18.525 1.00 67.31 126 ASN A C 1
ATOM 934 O O . ASN A 1 126 ? -33.796 -3.708 17.652 1.00 67.31 126 ASN A O 1
ATOM 938 N N . HIS A 1 127 ? -34.539 -5.590 18.599 1.00 70.81 127 HIS A N 1
ATOM 939 C CA . HIS A 1 127 ? -34.011 -6.500 17.572 1.00 70.81 127 HIS A CA 1
ATOM 940 C C . HIS A 1 127 ? -35.038 -6.773 16.451 1.00 70.81 127 HIS A C 1
ATOM 942 O O . HIS A 1 127 ? -34.674 -7.215 15.365 1.00 70.81 127 HIS A O 1
ATOM 948 N N . PHE A 1 128 ? -36.331 -6.551 16.706 1.00 68.12 128 PHE A N 1
ATOM 949 C CA . PHE A 1 128 ? -37.413 -6.746 15.729 1.00 68.12 128 PHE A CA 1
ATOM 950 C C . PHE A 1 128 ? -37.835 -5.460 14.992 1.00 68.12 128 PHE A C 1
ATOM 952 O O . PHE A 1 128 ? -38.828 -5.483 14.264 1.00 68.12 128 PHE A O 1
ATOM 959 N N . GLN A 1 129 ? -37.089 -4.367 15.164 1.00 54.94 129 GLN A N 1
ATOM 960 C CA . GLN A 1 129 ? -37.219 -3.125 14.401 1.00 54.94 129 GLN A CA 1
ATOM 961 C C . GLN A 1 129 ? -36.031 -2.975 13.450 1.00 54.94 129 GLN A C 1
ATOM 963 O O . GLN A 1 129 ? -36.258 -2.486 12.321 1.00 54.94 129 GLN A O 1
#

Foldseek 3Di:
DQAPQWDCPPDPFIWGHQQWADPDRPDSDIDGLDPPADSNQDDRRHGDQQFDDDSSHHGDPQWDDDRRDTHGHPDVVVVVVVVVVVVVVVVVVVVVVVVVVVVVVCVVDPPDDPDCVVVVVVVVVVVVD

Sequence (129 aa):
PCPPHGVCDGTTSLQAEPGYWRSGSRSLEFYSCQPPHSADSCVAGACKEGYEGARCSVCAEGYGRTGLECVACPDPEWSWILLVITAIFILAVLLFLVIKSINAGTTALPGQKKDILPIVCKMLLNHFQ

pLDDT: mean 81.94, std 11.56, range [42.66, 95.88]